Protein AF-A0A349DE44-F1 (afdb_monomer_lite)

Secondary structure (DSSP, 8-state):
---HHHHHHHHHHHHHHHT-HHHHHHHHHHHHHHHHHHHTT--TTTHHHHHHHHHHHHHHHHTT--HHHHHHHHHHHHHHHHHHHHH------------

Radius of gyration: 18.2 Å; chains: 1; bounding box: 58×36×35 Å

Structu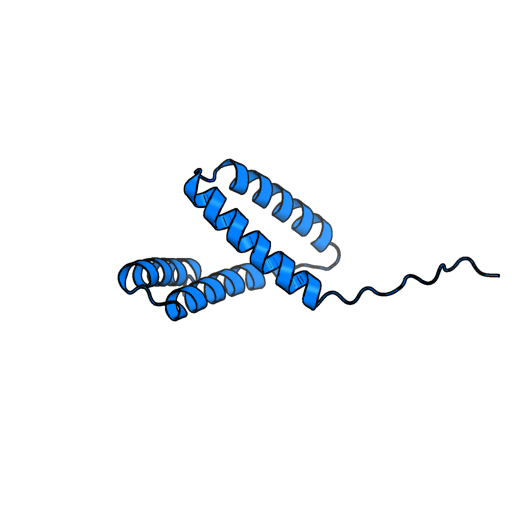re (mmCIF, N/CA/C/O backbone):
data_AF-A0A349DE44-F1
#
_entry.id   AF-A0A349DE44-F1
#
loop_
_atom_site.group_PDB
_atom_site.id
_atom_site.type_symbol
_atom_site.label_atom_id
_atom_site.label_alt_id
_atom_site.label_comp_id
_at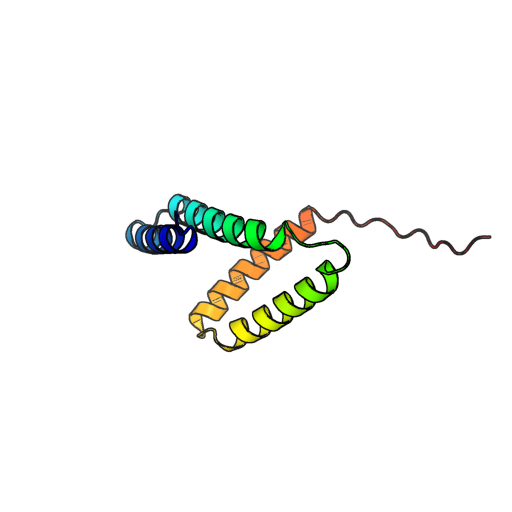om_site.label_asym_id
_atom_site.label_entity_id
_atom_site.label_seq_id
_atom_site.pdbx_PDB_ins_code
_atom_site.Cartn_x
_atom_site.Cartn_y
_atom_site.Cartn_z
_atom_site.occupancy
_atom_site.B_iso_or_equiv
_atom_site.auth_seq_id
_atom_site.auth_comp_id
_atom_site.auth_asym_id
_atom_site.auth_atom_id
_atom_site.pdbx_PDB_model_num
ATOM 1 N N . MET A 1 1 ? -18.856 -2.082 -14.309 1.00 46.00 1 MET A N 1
ATOM 2 C CA . MET A 1 1 ? -17.451 -2.160 -13.857 1.00 46.00 1 MET A CA 1
ATOM 3 C C . MET A 1 1 ? -17.468 -1.988 -12.356 1.00 46.00 1 MET A C 1
ATOM 5 O O . MET A 1 1 ? -17.786 -0.896 -11.904 1.00 46.00 1 MET A O 1
ATOM 9 N N . ASN A 1 2 ? -17.210 -3.053 -11.602 1.00 58.81 2 ASN A N 1
ATOM 10 C CA . ASN A 1 2 ? -17.049 -2.936 -10.157 1.00 58.81 2 ASN A CA 1
ATOM 11 C C . ASN A 1 2 ? -15.742 -2.198 -9.885 1.00 58.81 2 ASN A C 1
ATOM 13 O O . ASN A 1 2 ? -14.677 -2.637 -10.317 1.00 58.81 2 ASN A O 1
ATOM 17 N N . ASN A 1 3 ? -15.833 -1.039 -9.244 1.00 84.88 3 ASN A N 1
ATOM 18 C CA . ASN A 1 3 ? -14.663 -0.274 -8.853 1.00 84.88 3 ASN A CA 1
ATOM 19 C C . ASN A 1 3 ? -14.174 -0.826 -7.510 1.00 84.88 3 ASN A C 1
ATOM 21 O O . ASN A 1 3 ? -14.694 -0.437 -6.465 1.00 84.88 3 ASN A O 1
ATOM 25 N N . LEU A 1 4 ? -13.184 -1.725 -7.544 1.00 86.94 4 LEU A N 1
ATOM 26 C CA . LEU A 1 4 ? -12.632 -2.374 -6.347 1.00 86.94 4 LEU A CA 1
ATOM 27 C C . LEU A 1 4 ? -12.131 -1.365 -5.306 1.00 86.94 4 LEU A C 1
ATOM 29 O O . LEU A 1 4 ? -12.183 -1.649 -4.114 1.00 86.94 4 LEU A O 1
ATOM 33 N N . ILE A 1 5 ? -11.693 -0.177 -5.738 1.00 87.88 5 ILE A N 1
ATOM 34 C CA . ILE A 1 5 ? -11.283 0.904 -4.833 1.00 87.88 5 ILE A CA 1
ATOM 35 C C . ILE A 1 5 ? -12.489 1.521 -4.124 1.00 87.88 5 ILE A C 1
ATOM 37 O O . ILE A 1 5 ? -12.408 1.816 -2.936 1.00 87.88 5 ILE A O 1
ATOM 41 N N . SER A 1 6 ? -13.615 1.689 -4.821 1.00 89.88 6 SER A N 1
ATOM 42 C CA . SER A 1 6 ? -14.848 2.180 -4.194 1.00 89.88 6 SER A CA 1
ATOM 43 C C . SER A 1 6 ? -15.350 1.190 -3.146 1.00 89.88 6 SER A C 1
ATOM 45 O O . SER A 1 6 ? -15.587 1.583 -2.012 1.00 89.88 6 SER A O 1
ATOM 47 N N . GLU A 1 7 ? -15.414 -0.097 -3.496 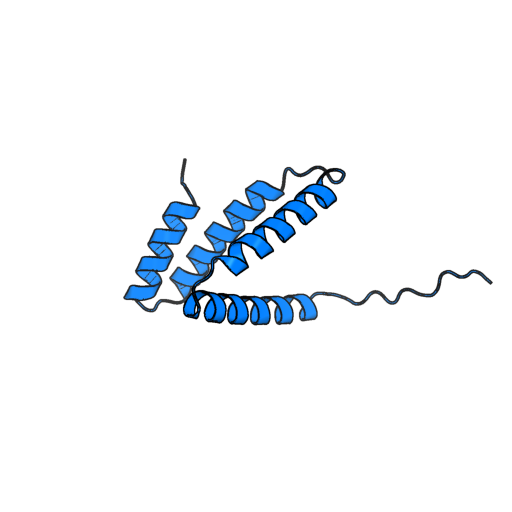1.00 92.00 7 GLU A N 1
ATOM 48 C CA . GLU A 1 7 ? -15.827 -1.154 -2.565 1.00 92.00 7 GLU A CA 1
ATOM 49 C C . GLU A 1 7 ? -14.892 -1.242 -1.348 1.00 92.00 7 GLU A C 1
ATOM 51 O O . GLU A 1 7 ? -15.346 -1.412 -0.220 1.00 92.00 7 GLU A O 1
ATOM 56 N N . ALA A 1 8 ? -13.580 -1.097 -1.554 1.00 91.19 8 ALA A N 1
ATOM 57 C CA . ALA A 1 8 ? -12.620 -1.076 -0.457 1.00 91.19 8 ALA A CA 1
ATOM 58 C C . ALA A 1 8 ? -12.824 0.126 0.477 1.00 91.19 8 ALA A C 1
ATOM 60 O O . ALA A 1 8 ? -12.707 -0.028 1.688 1.00 91.19 8 ALA A O 1
ATOM 61 N N . ASN A 1 9 ? -13.154 1.306 -0.054 1.00 90.81 9 ASN A N 1
ATOM 62 C CA . ASN A 1 9 ? -13.427 2.484 0.772 1.00 90.81 9 ASN A CA 1
ATOM 63 C C . ASN A 1 9 ? -14.672 2.292 1.642 1.00 90.81 9 ASN A C 1
ATOM 65 O O . ASN A 1 9 ? -14.635 2.630 2.826 1.00 90.81 9 ASN A O 1
ATOM 69 N N . ASP A 1 10 ? -15.733 1.708 1.085 1.00 93.12 10 ASP A N 1
ATOM 70 C CA . ASP A 1 10 ? -16.956 1.406 1.832 1.00 93.12 10 ASP A CA 1
ATOM 71 C C . ASP A 1 10 ? -16.666 0.412 2.971 1.00 93.12 10 ASP A C 1
ATOM 73 O O . ASP A 1 10 ? -17.074 0.625 4.115 1.00 93.12 10 ASP A O 1
ATOM 77 N N . LEU A 1 11 ? -15.867 -0.625 2.691 1.00 92.06 11 LEU A N 1
ATOM 78 C CA . LEU A 1 11 ? -15.416 -1.596 3.691 1.00 92.06 11 LEU A CA 1
ATOM 79 C C . LEU A 1 11 ? -14.527 -0.969 4.773 1.00 92.06 11 LEU A C 1
ATOM 81 O O . LEU A 1 11 ? -14.671 -1.314 5.943 1.00 92.06 11 LEU A O 1
ATOM 85 N N . LEU A 1 12 ? -13.634 -0.035 4.426 1.00 89.00 12 LEU A N 1
ATOM 86 C CA . LEU A 1 12 ? -12.806 0.682 5.406 1.00 89.00 12 LEU A CA 1
ATOM 87 C C . LEU A 1 12 ? -13.653 1.553 6.339 1.00 89.00 12 LEU A C 1
ATOM 89 O O . LEU A 1 12 ? -13.385 1.600 7.541 1.00 89.00 12 LEU A O 1
ATOM 93 N N . MET A 1 13 ? -14.681 2.224 5.809 1.00 89.88 13 MET A N 1
ATOM 94 C CA . MET A 1 13 ? -15.615 2.995 6.633 1.00 89.88 13 MET A CA 1
ATOM 95 C C . MET A 1 13 ? -16.394 2.080 7.582 1.00 89.88 13 MET A C 1
ATOM 97 O O . MET A 1 13 ? -16.445 2.351 8.782 1.00 89.88 13 MET A O 1
ATOM 101 N N . ALA A 1 14 ? -16.937 0.972 7.069 1.00 88.81 14 ALA A N 1
ATOM 102 C CA . ALA A 1 14 ? -17.656 -0.011 7.875 1.00 88.81 14 ALA A CA 1
ATOM 103 C C . ALA A 1 14 ? -16.757 -0.644 8.951 1.00 88.81 14 ALA A C 1
ATOM 105 O O . ALA A 1 14 ? -17.148 -0.720 10.113 1.00 88.81 14 ALA A O 1
ATOM 106 N N . ALA A 1 15 ? -15.512 -0.994 8.612 1.00 86.12 15 ALA A N 1
ATOM 107 C CA . ALA A 1 15 ? -14.532 -1.534 9.553 1.00 86.12 15 ALA A CA 1
ATOM 108 C C . ALA A 1 15 ? -14.246 -0.576 10.719 1.00 86.12 15 ALA A C 1
ATOM 110 O O . ALA A 1 15 ? -14.085 -1.025 11.852 1.00 86.12 15 ALA A O 1
ATOM 111 N N . GLY A 1 16 ? -14.202 0.738 10.466 1.00 81.31 16 GLY A N 1
ATOM 112 C CA . GLY A 1 16 ? -14.010 1.748 11.510 1.00 81.31 16 GLY A CA 1
ATOM 113 C C . GLY A 1 16 ? -15.208 1.891 12.454 1.00 81.31 16 GLY A C 1
ATOM 114 O O . GLY A 1 16 ? -15.018 2.118 13.647 1.00 81.31 16 GLY A O 1
ATOM 115 N N . ILE A 1 17 ? -16.428 1.731 11.934 1.00 87.25 17 ILE A N 1
ATOM 116 C CA . ILE A 1 17 ? -17.673 1.810 12.715 1.00 87.25 17 ILE A CA 1
ATOM 117 C C . ILE A 1 17 ? -17.871 0.536 13.543 1.00 87.25 17 ILE A C 1
ATOM 119 O O . ILE A 1 17 ? -18.141 0.605 14.740 1.00 87.25 17 ILE A O 1
ATOM 123 N N . GLU A 1 18 ? -17.720 -0.624 12.910 1.00 88.56 18 GLU A N 1
ATOM 124 C CA . GLU A 1 18 ? -17.987 -1.936 13.509 1.00 88.56 18 GLU A CA 1
ATOM 125 C C . GLU A 1 18 ? -16.791 -2.498 14.287 1.00 88.56 18 GLU A C 1
ATOM 127 O O . GLU A 1 18 ? -16.927 -3.502 14.981 1.00 88.56 18 GLU A O 1
ATOM 132 N N . GLN A 1 19 ? -15.613 -1.877 14.157 1.00 84.88 19 GLN A N 1
ATOM 133 C CA . GLN A 1 19 ? -14.335 -2.389 14.668 1.00 84.88 19 GLN A CA 1
ATOM 134 C C . GLN A 1 19 ? -14.051 -3.827 14.203 1.00 84.88 19 GLN A C 1
ATOM 136 O O . GLN A 1 19 ? -13.453 -4.626 14.923 1.00 84.88 19 GLN A O 1
ATOM 141 N N . ASN A 1 20 ? -14.490 -4.163 12.986 1.00 84.19 20 ASN A N 1
ATOM 142 C CA . ASN A 1 20 ? -14.423 -5.513 12.446 1.00 84.19 20 ASN A CA 1
ATOM 143 C C . ASN A 1 20 ? -13.135 -5.717 11.616 1.00 84.19 20 ASN A C 1
ATOM 145 O O . ASN A 1 20 ? -13.021 -5.177 10.509 1.00 84.19 20 ASN A O 1
ATOM 149 N N . PRO A 1 21 ? -12.165 -6.514 12.105 1.00 82.25 21 PRO A N 1
ATOM 150 C CA . PRO A 1 21 ? -10.893 -6.727 11.415 1.00 82.25 21 PRO A CA 1
ATOM 151 C C . PRO A 1 21 ? -11.029 -7.518 10.106 1.00 82.25 21 PRO A C 1
ATOM 153 O O . PRO A 1 21 ? -10.152 -7.424 9.247 1.00 82.25 21 PRO A O 1
ATOM 156 N N . GLU A 1 22 ? -12.110 -8.277 9.916 1.00 86.38 22 GLU A N 1
ATOM 157 C CA . GLU A 1 22 ? -12.346 -9.021 8.673 1.00 86.38 22 GLU A CA 1
ATOM 158 C C . GLU A 1 22 ? -12.714 -8.082 7.517 1.00 86.38 22 GLU A C 1
ATOM 160 O O . GLU A 1 22 ? -12.215 -8.256 6.406 1.00 86.38 22 GLU A O 1
ATOM 165 N N . LEU A 1 23 ? -13.479 -7.018 7.790 1.00 86.81 23 LEU A N 1
ATOM 166 C CA . LEU A 1 23 ? -13.781 -5.976 6.799 1.00 86.81 23 LEU A CA 1
ATOM 167 C C . LEU A 1 23 ? -12.517 -5.218 6.379 1.00 86.81 23 LEU A C 1
ATOM 169 O O . LEU A 1 23 ? -12.323 -4.925 5.199 1.00 86.81 23 LEU A O 1
ATOM 173 N N . LEU A 1 24 ? -11.614 -4.962 7.333 1.00 83.25 24 LEU A N 1
ATOM 174 C CA . LEU A 1 24 ? -10.303 -4.380 7.044 1.00 83.25 24 LEU A CA 1
ATOM 175 C C . LEU A 1 24 ? -9.490 -5.297 6.116 1.00 83.25 24 LEU A C 1
ATOM 177 O O . LEU A 1 24 ? -8.915 -4.831 5.132 1.00 83.25 24 LEU A O 1
ATOM 181 N N . ARG A 1 25 ? -9.459 -6.605 6.406 1.00 84.50 25 ARG A N 1
ATOM 182 C CA . ARG A 1 25 ? -8.756 -7.595 5.578 1.00 84.50 25 ARG A CA 1
ATOM 183 C C . ARG A 1 25 ? -9.327 -7.644 4.162 1.00 84.50 25 ARG A C 1
ATOM 185 O O . ARG A 1 25 ? -8.562 -7.672 3.200 1.00 84.50 25 ARG A O 1
ATOM 192 N N . GLU A 1 26 ? -10.648 -7.628 4.021 1.00 89.50 26 GLU A N 1
ATOM 193 C CA . GLU A 1 26 ? -11.298 -7.641 2.712 1.00 89.50 26 GLU A CA 1
ATOM 194 C C . GLU A 1 26 ? -11.000 -6.368 1.907 1.00 89.50 26 GLU A C 1
ATOM 196 O O . GLU A 1 26 ? -10.651 -6.455 0.726 1.00 89.50 26 GLU A O 1
ATOM 201 N N . ALA A 1 27 ? -11.049 -5.197 2.548 1.00 87.88 27 ALA A N 1
ATOM 202 C CA . ALA A 1 27 ? -10.689 -3.935 1.911 1.00 87.88 27 ALA A CA 1
ATOM 203 C C . ALA A 1 27 ? -9.245 -3.948 1.389 1.00 87.88 27 ALA A C 1
ATOM 205 O O . ALA A 1 27 ? -8.995 -3.598 0.232 1.00 87.88 27 ALA A O 1
ATOM 206 N N . VAL A 1 28 ? -8.298 -4.410 2.216 1.00 86.56 28 VAL A N 1
ATOM 207 C CA . VAL A 1 28 ? -6.887 -4.553 1.830 1.00 86.56 28 VAL A CA 1
ATOM 208 C C . VAL A 1 28 ? -6.751 -5.494 0.634 1.00 86.56 28 VAL A C 1
ATOM 210 O O . VAL A 1 28 ? -6.111 -5.128 -0.349 1.00 86.56 28 VAL A O 1
ATOM 213 N N . ASN A 1 29 ? -7.413 -6.654 0.655 1.00 86.06 29 ASN A N 1
ATOM 214 C CA . ASN A 1 29 ? -7.368 -7.614 -0.450 1.00 86.06 29 ASN A CA 1
ATOM 215 C C . ASN A 1 29 ? -7.883 -7.020 -1.769 1.00 86.06 29 ASN A C 1
ATOM 217 O O . ASN A 1 29 ? -7.278 -7.246 -2.819 1.00 86.06 29 ASN A O 1
ATOM 221 N N . LYS A 1 30 ? -8.967 -6.234 -1.739 1.00 88.56 30 LYS A N 1
ATOM 222 C CA . LYS A 1 30 ? -9.498 -5.564 -2.938 1.00 88.56 30 LYS A CA 1
ATOM 223 C C . LYS A 1 30 ? -8.518 -4.533 -3.500 1.00 88.56 30 LYS A C 1
ATOM 225 O O . LYS A 1 30 ? -8.287 -4.519 -4.710 1.00 88.56 30 LYS A O 1
ATOM 230 N N . ILE A 1 31 ? -7.894 -3.725 -2.639 1.00 87.81 31 ILE A N 1
ATOM 231 C CA . ILE A 1 31 ? -6.855 -2.762 -3.044 1.00 87.81 31 ILE A CA 1
ATOM 232 C C . ILE A 1 31 ? -5.657 -3.502 -3.650 1.00 87.81 31 ILE A C 1
ATOM 234 O O . ILE A 1 31 ? -5.213 -3.163 -4.748 1.00 87.81 31 ILE A O 1
ATOM 238 N N . SER A 1 32 ? -5.170 -4.553 -2.985 1.00 83.94 32 SER A N 1
ATOM 239 C CA . SER A 1 32 ? -4.061 -5.377 -3.473 1.00 83.94 32 SER A CA 1
ATOM 240 C C . SER A 1 32 ? -4.367 -6.022 -4.824 1.00 83.94 32 SER A C 1
ATOM 242 O O . SER A 1 32 ? -3.510 -6.015 -5.707 1.00 83.94 32 SER A O 1
ATOM 244 N N . MET A 1 33 ? -5.585 -6.530 -5.024 1.00 85.38 33 MET A N 1
ATOM 245 C CA . MET A 1 33 ? -6.012 -7.118 -6.294 1.00 85.38 33 MET A CA 1
ATOM 246 C C . MET A 1 33 ? -6.036 -6.080 -7.421 1.00 85.38 33 MET A C 1
ATOM 248 O O . MET A 1 33 ? -5.522 -6.355 -8.503 1.00 85.38 33 MET A O 1
ATOM 252 N N . GLN A 1 34 ? -6.556 -4.876 -7.167 1.00 85.56 34 GLN A N 1
ATOM 253 C CA . GLN A 1 34 ? -6.570 -3.796 -8.158 1.00 85.56 34 GLN A CA 1
ATOM 254 C C . GLN A 1 34 ? -5.147 -3.362 -8.551 1.00 85.56 34 GLN A C 1
ATOM 256 O O . GLN A 1 34 ? -4.866 -3.172 -9.735 1.00 85.56 34 GLN A O 1
ATOM 261 N N . ILE A 1 35 ? -4.238 -3.238 -7.576 1.00 83.62 35 ILE A N 1
ATOM 262 C CA . ILE A 1 35 ? -2.822 -2.931 -7.829 1.00 83.62 35 ILE A CA 1
ATOM 263 C C . ILE A 1 35 ? -2.180 -4.064 -8.636 1.00 83.62 35 ILE A C 1
ATOM 265 O O . ILE A 1 35 ? -1.543 -3.809 -9.653 1.00 83.62 35 ILE A O 1
ATOM 269 N N . SER A 1 36 ? -2.385 -5.320 -8.233 1.00 81.56 36 SER A N 1
ATOM 270 C CA . SER A 1 36 ? -1.835 -6.484 -8.932 1.00 81.56 36 SER A CA 1
ATOM 271 C C . SER A 1 36 ? -2.303 -6.550 -10.386 1.00 81.56 36 SER A C 1
ATOM 273 O O . SER A 1 36 ? -1.479 -6.718 -11.279 1.00 81.56 36 SER A O 1
ATOM 275 N N . GLN A 1 37 ? -3.591 -6.322 -10.652 1.00 83.44 37 GLN A N 1
ATOM 276 C CA . GLN A 1 37 ? -4.138 -6.279 -12.010 1.00 83.44 37 GLN A CA 1
ATOM 277 C C . GLN A 1 37 ? -3.526 -5.161 -12.862 1.00 83.44 37 GLN A C 1
ATOM 279 O O . GLN A 1 37 ? -3.317 -5.356 -14.057 1.00 83.44 37 GLN A O 1
ATOM 284 N N . ALA A 1 38 ? -3.200 -4.013 -12.263 1.00 79.88 38 ALA A N 1
ATOM 285 C CA . ALA A 1 38 ? -2.511 -2.931 -12.963 1.00 79.88 38 ALA A CA 1
ATOM 286 C C . ALA A 1 38 ? -1.041 -3.271 -13.289 1.00 79.88 38 ALA A C 1
ATOM 288 O O . ALA A 1 38 ? -0.505 -2.766 -14.274 1.00 79.88 38 ALA A O 1
ATOM 289 N N . LEU A 1 39 ? -0.396 -4.133 -12.492 1.00 76.25 39 LEU A N 1
ATOM 290 C CA . LEU A 1 39 ? 1.020 -4.505 -12.632 1.00 76.25 39 LEU A CA 1
ATOM 291 C C . LEU A 1 39 ? 1.264 -5.828 -13.380 1.00 76.25 39 LEU A C 1
ATOM 293 O O . LEU A 1 39 ? 2.339 -6.028 -13.934 1.00 76.25 39 LEU A O 1
ATOM 297 N N . MET A 1 40 ? 0.302 -6.747 -13.427 1.00 72.50 40 MET A N 1
ATOM 298 C CA . MET A 1 40 ? 0.458 -8.045 -14.095 1.00 72.50 40 MET A CA 1
ATOM 299 C C . MET A 1 40 ? 0.668 -8.009 -15.622 1.00 72.50 40 MET A C 1
ATOM 301 O O . MET A 1 40 ? 1.357 -8.902 -16.112 1.00 72.50 40 MET A O 1
ATOM 305 N N . PRO A 1 41 ? 0.158 -7.037 -16.410 1.00 68.69 41 PRO A N 1
ATOM 306 C CA . PRO A 1 41 ? 0.418 -7.012 -17.851 1.00 68.69 41 PRO A CA 1
ATOM 307 C C . PRO A 1 41 ? 1.798 -6.430 -18.212 1.00 68.69 41 PRO A C 1
ATOM 309 O O . PRO A 1 41 ? 2.065 -6.158 -19.384 1.00 68.69 41 PRO A O 1
ATOM 312 N N . LEU A 1 42 ? 2.676 -6.194 -17.231 1.00 71.75 42 LEU A N 1
ATOM 313 C CA . LEU A 1 42 ? 3.982 -5.593 -17.470 1.00 71.75 42 LEU A CA 1
ATOM 314 C C . LEU A 1 42 ? 4.931 -6.565 -18.178 1.00 71.75 42 LEU A C 1
ATOM 316 O O . LEU A 1 42 ? 5.135 -7.707 -17.771 1.00 71.75 42 LEU A O 1
ATOM 320 N N . ASN A 1 43 ? 5.541 -6.079 -19.254 1.00 75.56 43 ASN A N 1
ATOM 321 C CA . ASN A 1 43 ? 6.586 -6.786 -19.976 1.00 75.56 43 ASN A CA 1
ATOM 322 C C . ASN A 1 43 ? 7.863 -6.825 -19.107 1.00 75.56 43 ASN A C 1
ATOM 324 O O . ASN A 1 43 ? 8.243 -5.788 -18.565 1.00 75.56 43 ASN A O 1
ATOM 328 N N . PRO A 1 44 ? 8.602 -7.946 -19.019 1.00 82.38 44 PRO A N 1
ATOM 329 C CA . PRO A 1 44 ? 9.848 -8.008 -18.248 1.00 82.38 44 PRO A CA 1
ATOM 330 C C . PRO A 1 44 ? 10.852 -6.879 -18.547 1.00 82.38 44 PRO A C 1
ATOM 332 O O . PRO A 1 44 ? 11.566 -6.442 -17.650 1.00 82.38 44 PRO A O 1
ATOM 335 N N . MET A 1 45 ? 10.879 -6.355 -19.778 1.00 81.88 45 MET A N 1
ATOM 336 C CA . MET A 1 45 ? 11.739 -5.230 -20.161 1.00 81.88 45 MET A CA 1
ATOM 337 C C . MET A 1 45 ? 11.292 -3.878 -19.590 1.00 81.88 45 MET A C 1
ATOM 339 O O . MET A 1 45 ? 12.129 -3.001 -19.391 1.00 81.88 45 MET A O 1
ATOM 343 N N . ASN A 1 46 ? 9.995 -3.681 -19.329 1.00 82.38 46 ASN A N 1
ATOM 344 C CA . ASN A 1 46 ? 9.479 -2.438 -18.745 1.00 82.38 46 ASN A CA 1
ATOM 345 C C . ASN A 1 46 ? 9.357 -2.500 -17.213 1.00 82.38 46 ASN A C 1
ATOM 347 O O . ASN A 1 46 ? 9.244 -1.453 -16.574 1.00 82.38 46 ASN A O 1
ATOM 351 N N . LEU A 1 47 ? 9.457 -3.695 -16.622 1.00 80.50 47 LEU A N 1
ATOM 352 C CA . LEU A 1 47 ? 9.373 -3.905 -15.180 1.00 80.50 47 LEU A CA 1
ATOM 353 C C . LEU A 1 47 ? 10.354 -3.028 -14.373 1.00 80.50 47 LEU A C 1
ATOM 355 O O . LEU A 1 47 ? 9.898 -2.425 -13.398 1.00 80.50 47 LEU A O 1
ATOM 359 N N . PRO A 1 48 ? 11.643 -2.854 -14.753 1.00 84.88 48 PRO A N 1
ATOM 360 C CA . PRO A 1 48 ? 12.548 -1.969 -14.014 1.00 84.88 48 PRO A CA 1
ATOM 361 C C . PRO A 1 48 ? 12.086 -0.507 -14.017 1.00 84.88 48 PRO A C 1
ATOM 363 O O . PRO A 1 48 ? 12.110 0.152 -12.979 1.00 84.88 48 PRO A O 1
ATOM 366 N N . PHE A 1 49 ? 11.611 -0.012 -15.165 1.00 84.75 49 PHE A N 1
ATOM 367 C CA . PHE A 1 49 ? 11.107 1.356 -15.293 1.00 84.75 49 PHE A CA 1
ATOM 368 C C . PHE A 1 49 ? 9.849 1.566 -14.444 1.00 84.75 49 PHE A C 1
ATOM 370 O O . PHE A 1 49 ? 9.771 2.525 -13.681 1.00 84.75 49 PHE A O 1
ATOM 377 N N . VAL A 1 50 ? 8.889 0.642 -14.516 1.00 83.38 50 VAL A N 1
ATOM 378 C CA . VAL A 1 50 ? 7.654 0.726 -13.725 1.00 83.38 50 VAL A CA 1
ATOM 379 C C . VAL A 1 50 ? 7.945 0.635 -12.230 1.00 83.38 50 VAL A C 1
ATOM 381 O O . VAL A 1 50 ? 7.382 1.400 -11.452 1.00 83.38 50 VAL A O 1
ATOM 384 N N . THR A 1 51 ? 8.875 -0.231 -11.825 1.00 83.69 51 THR A N 1
ATOM 385 C CA . THR A 1 51 ? 9.325 -0.324 -10.429 1.00 83.69 51 THR A CA 1
ATOM 386 C C . THR A 1 51 ? 9.907 1.006 -9.947 1.00 83.69 51 THR A C 1
ATOM 388 O O . THR A 1 51 ? 9.524 1.483 -8.880 1.00 83.69 51 THR A O 1
ATOM 391 N N . ALA A 1 52 ? 10.773 1.646 -10.742 1.00 86.44 52 ALA A N 1
ATOM 392 C CA . ALA A 1 52 ? 11.328 2.955 -10.400 1.00 86.44 52 ALA A CA 1
ATOM 393 C C . ALA A 1 52 ? 10.229 4.021 -10.252 1.00 86.44 52 ALA A C 1
ATOM 395 O O . ALA A 1 52 ? 10.213 4.759 -9.270 1.00 86.44 52 ALA A O 1
ATOM 396 N N . VAL A 1 53 ? 9.265 4.048 -11.177 1.00 85.62 53 VAL A N 1
ATOM 397 C CA . VAL A 1 53 ? 8.122 4.970 -11.130 1.00 85.62 53 VAL A CA 1
ATOM 398 C C . VAL A 1 53 ? 7.284 4.763 -9.862 1.00 85.62 53 VAL A C 1
ATOM 400 O O . VAL A 1 53 ? 6.963 5.734 -9.180 1.00 85.62 53 VAL A O 1
ATOM 403 N N . LEU A 1 54 ? 6.963 3.518 -9.496 1.00 86.44 54 LEU A N 1
ATOM 404 C CA . LEU A 1 54 ? 6.197 3.209 -8.281 1.00 86.44 54 LEU A CA 1
ATOM 405 C C . LEU A 1 54 ? 6.932 3.620 -7.000 1.00 86.44 54 LEU A C 1
ATOM 407 O O . LEU A 1 54 ? 6.302 4.139 -6.077 1.00 86.44 54 LEU A O 1
ATOM 411 N N . LEU A 1 55 ? 8.253 3.423 -6.942 1.00 87.12 55 LEU A N 1
ATOM 412 C CA . LEU A 1 55 ? 9.070 3.879 -5.815 1.00 87.12 55 LEU A CA 1
ATOM 413 C C . LEU A 1 55 ? 9.031 5.405 -5.692 1.00 87.12 55 LEU A C 1
ATOM 415 O O . LEU A 1 55 ? 8.722 5.917 -4.618 1.00 87.12 55 LEU A O 1
ATOM 419 N N . SER A 1 56 ? 9.227 6.134 -6.793 1.00 87.06 56 SER A N 1
ATOM 420 C CA . SER A 1 56 ? 9.134 7.599 -6.792 1.00 87.06 56 SER A CA 1
ATOM 421 C C . SER A 1 56 ? 7.740 8.104 -6.401 1.00 87.06 56 SER A C 1
ATOM 423 O O . SER A 1 56 ? 7.619 9.085 -5.666 1.00 87.06 56 SER A O 1
ATOM 425 N N . TYR A 1 57 ? 6.670 7.430 -6.837 1.00 87.38 57 TYR A N 1
ATOM 426 C CA . TYR A 1 57 ? 5.314 7.758 -6.390 1.00 87.38 57 TYR A CA 1
AT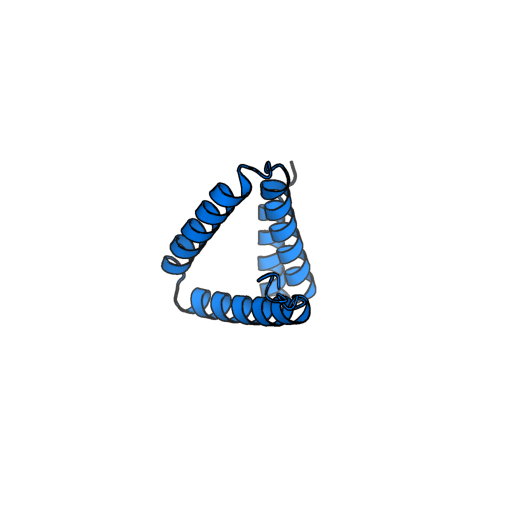OM 427 C C . TYR A 1 57 ? 5.113 7.487 -4.901 1.00 87.38 57 TYR A C 1
ATOM 429 O O . TYR A 1 57 ? 4.480 8.292 -4.223 1.00 87.38 57 TYR A O 1
ATOM 437 N N . THR A 1 58 ? 5.672 6.397 -4.376 1.00 87.19 58 THR A N 1
ATOM 438 C CA . THR A 1 58 ? 5.606 6.082 -2.943 1.00 87.19 58 THR A CA 1
ATOM 439 C C . THR A 1 58 ? 6.268 7.184 -2.118 1.00 87.19 58 THR A C 1
ATOM 441 O O . THR A 1 58 ? 5.658 7.681 -1.175 1.00 87.19 58 THR A O 1
ATOM 444 N N . GLU A 1 59 ? 7.457 7.644 -2.519 1.00 88.56 59 GLU A N 1
ATOM 445 C CA . GLU A 1 59 ? 8.150 8.764 -1.866 1.00 88.56 59 GLU A CA 1
ATOM 446 C C . GLU A 1 59 ? 7.335 10.066 -1.909 1.00 88.56 59 GLU A C 1
ATOM 448 O O . GLU A 1 59 ? 7.334 10.847 -0.954 1.00 88.56 59 GLU A O 1
ATOM 453 N N . LEU A 1 60 ? 6.637 10.327 -3.019 1.00 91.00 60 LEU A N 1
ATOM 454 C CA . LEU A 1 60 ? 5.776 11.499 -3.154 1.00 91.00 60 LEU A CA 1
ATOM 455 C C . LEU A 1 60 ? 4.547 11.411 -2.239 1.00 91.00 60 LEU A C 1
ATOM 457 O O . LEU A 1 60 ? 4.183 12.410 -1.619 1.00 91.00 60 LEU A O 1
ATOM 461 N N . LEU A 1 61 ? 3.911 10.240 -2.162 1.00 88.69 61 LEU A N 1
ATOM 462 C CA . LEU A 1 61 ? 2.746 10.004 -1.309 1.00 88.69 61 LEU A CA 1
ATOM 463 C C . LEU A 1 61 ? 3.118 10.087 0.171 1.00 88.69 61 LEU A C 1
ATOM 465 O O . LEU A 1 61 ? 2.398 10.718 0.939 1.00 88.69 61 LEU A O 1
ATOM 469 N N . GLU A 1 62 ? 4.266 9.528 0.558 1.00 89.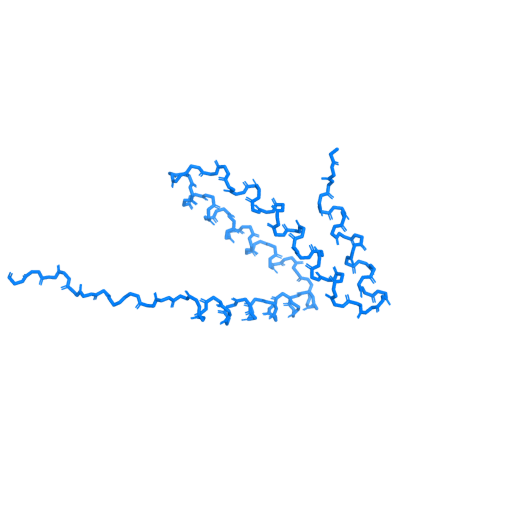88 62 GLU A N 1
ATOM 470 C CA . GLU A 1 62 ? 4.783 9.584 1.927 1.00 89.88 62 GLU A CA 1
ATOM 471 C C . GLU A 1 62 ? 4.919 11.032 2.421 1.00 89.88 62 GLU A C 1
ATOM 473 O O . GLU A 1 62 ? 4.483 11.354 3.526 1.00 89.88 62 GLU A O 1
ATOM 478 N N . LYS A 1 63 ? 5.418 11.938 1.569 1.00 90.44 63 LYS A N 1
ATOM 479 C CA . LYS A 1 63 ? 5.540 13.377 1.875 1.00 90.44 63 LYS A CA 1
ATOM 480 C C . LYS A 1 63 ? 4.199 14.090 2.078 1.00 90.44 63 LYS A C 1
ATOM 482 O O . LYS A 1 63 ? 4.180 15.175 2.654 1.00 90.44 63 LYS A O 1
ATOM 487 N N . GLN A 1 64 ? 3.097 13.526 1.586 1.00 92.38 64 GLN A N 1
ATOM 488 C CA . GLN A 1 64 ? 1.754 14.104 1.707 1.00 92.38 64 GLN A CA 1
ATOM 489 C C . GLN A 1 64 ? 0.983 13.570 2.920 1.00 92.38 64 GLN A C 1
ATOM 491 O O . GLN A 1 64 ? -0.089 14.089 3.240 1.00 92.38 64 GLN A O 1
ATOM 496 N N . LEU A 1 65 ? 1.502 12.544 3.602 1.00 91.38 65 LEU A N 1
ATOM 497 C CA . LEU A 1 65 ? 0.841 11.968 4.765 1.00 91.38 65 LEU A CA 1
ATOM 498 C C . LEU A 1 65 ? 0.820 12.964 5.925 1.00 91.38 65 LEU A C 1
ATOM 500 O O . LEU A 1 65 ? 1.835 13.545 6.310 1.00 91.38 65 LEU A O 1
ATOM 504 N N . LYS A 1 66 ? -0.351 13.112 6.547 1.00 93.88 66 LYS A N 1
ATOM 505 C CA . LYS A 1 66 ? -0.468 13.809 7.833 1.00 93.88 66 LYS A CA 1
ATOM 506 C C . LYS A 1 66 ? 0.234 12.997 8.932 1.00 93.88 66 LYS A C 1
ATOM 508 O O . LYS A 1 66 ? 0.331 11.776 8.798 1.00 93.88 66 LYS A O 1
ATOM 513 N N . PRO A 1 67 ? 0.639 13.611 10.060 1.00 90.88 67 PRO A N 1
ATOM 514 C CA . PRO A 1 67 ? 1.382 12.916 11.116 1.00 90.88 67 PRO A CA 1
ATOM 515 C C . PRO A 1 67 ? 0.768 11.586 11.584 1.00 90.88 67 PRO A C 1
ATOM 517 O O . PRO A 1 67 ? 1.484 10.598 11.734 1.00 90.88 67 PRO A O 1
ATOM 520 N N . ASP A 1 68 ? -0.552 11.516 11.768 1.00 85.94 68 ASP A N 1
ATOM 521 C CA . ASP A 1 68 ? -1.203 10.276 12.218 1.00 85.94 68 ASP A CA 1
ATOM 522 C C . ASP A 1 68 ? -1.333 9.225 11.107 1.00 85.94 68 ASP A C 1
ATOM 524 O O . ASP A 1 68 ? -1.227 8.028 11.370 1.00 85.94 68 ASP A O 1
ATOM 528 N N . GLN A 1 69 ? -1.460 9.658 9.851 1.00 87.50 69 GLN A N 1
ATOM 529 C CA . GLN A 1 69 ? -1.420 8.758 8.695 1.00 87.50 69 GLN A CA 1
ATOM 530 C C . GLN A 1 69 ? -0.009 8.194 8.491 1.00 87.50 69 GLN A C 1
ATOM 532 O O . GLN A 1 69 ? 0.138 7.019 8.169 1.00 87.50 69 GLN A O 1
ATOM 537 N N . TYR A 1 70 ? 1.026 9.001 8.741 1.00 89.25 70 TYR A N 1
ATOM 538 C CA . TYR A 1 70 ? 2.419 8.569 8.681 1.00 89.25 70 TYR A CA 1
ATOM 539 C C . TYR A 1 70 ? 2.732 7.500 9.737 1.00 89.25 70 TYR A C 1
ATOM 541 O O . TYR A 1 70 ? 3.366 6.497 9.420 1.00 89.25 70 TYR A O 1
ATOM 549 N N . LYS A 1 71 ? 2.238 7.654 10.976 1.00 88.56 71 LYS A N 1
ATOM 550 C CA . LYS A 1 71 ? 2.371 6.617 12.019 1.00 88.56 71 LYS A CA 1
ATOM 551 C C . LYS A 1 71 ? 1.740 5.291 11.586 1.00 88.56 71 LYS A C 1
ATOM 553 O O . LYS A 1 71 ? 2.367 4.245 11.735 1.00 88.56 71 LYS A O 1
ATOM 558 N N . ALA A 1 72 ? 0.523 5.341 11.037 1.00 84.69 72 ALA A N 1
ATOM 559 C CA . ALA A 1 72 ? -0.170 4.153 10.541 1.00 84.69 72 ALA A CA 1
ATOM 560 C C . ALA A 1 72 ? 0.587 3.501 9.370 1.00 84.69 72 ALA A C 1
ATOM 562 O O . ALA A 1 72 ? 0.838 2.298 9.397 1.00 84.69 72 ALA A O 1
ATOM 563 N N . PHE A 1 73 ? 1.026 4.301 8.394 1.00 87.25 73 PHE A N 1
ATOM 564 C CA . PHE A 1 73 ? 1.860 3.852 7.277 1.00 87.25 73 PHE A CA 1
ATOM 565 C C . PHE A 1 73 ? 3.143 3.164 7.755 1.00 87.25 73 PHE A C 1
ATOM 567 O O . PHE A 1 73 ? 3.453 2.057 7.317 1.00 87.25 73 PHE A O 1
ATOM 574 N N . PHE A 1 74 ? 3.872 3.785 8.684 1.00 86.12 74 PHE A N 1
ATOM 575 C CA . PHE A 1 74 ? 5.122 3.242 9.205 1.00 86.12 74 PHE A CA 1
ATOM 576 C C . PHE A 1 74 ? 4.910 1.900 9.920 1.00 86.12 74 PHE A C 1
ATOM 578 O O . PHE A 1 74 ? 5.657 0.953 9.677 1.00 86.12 74 PHE A O 1
ATOM 585 N N . ALA A 1 75 ? 3.861 1.784 10.740 1.00 84.75 75 ALA A N 1
ATOM 586 C CA . ALA A 1 75 ? 3.511 0.529 11.403 1.00 84.75 75 ALA A CA 1
ATOM 587 C C . ALA A 1 75 ? 3.172 -0.585 10.395 1.00 84.75 75 ALA A C 1
ATOM 589 O O . ALA A 1 75 ? 3.682 -1.698 10.514 1.00 84.75 75 ALA A O 1
ATOM 590 N N . MET A 1 76 ? 2.375 -0.280 9.365 1.00 82.44 76 MET A N 1
ATOM 591 C CA . MET A 1 76 ? 2.048 -1.237 8.299 1.00 82.44 76 MET A CA 1
ATOM 592 C C . MET A 1 76 ? 3.296 -1.680 7.529 1.00 82.44 76 MET A C 1
ATOM 594 O O . MET A 1 76 ? 3.475 -2.868 7.264 1.00 82.44 76 MET A O 1
ATOM 598 N N . ARG A 1 77 ? 4.194 -0.741 7.212 1.00 83.62 77 ARG A N 1
ATOM 599 C CA . ARG A 1 77 ? 5.450 -1.024 6.509 1.00 83.62 77 ARG A CA 1
ATOM 600 C C . ARG A 1 77 ? 6.367 -1.950 7.310 1.00 83.62 77 ARG A C 1
ATOM 602 O O . ARG A 1 77 ? 7.003 -2.814 6.712 1.00 83.62 77 ARG A O 1
ATOM 609 N N . LEU A 1 78 ? 6.434 -1.787 8.633 1.00 80.56 78 LEU A N 1
ATOM 610 C CA . LEU A 1 78 ? 7.203 -2.681 9.505 1.00 80.56 78 LEU A CA 1
ATOM 611 C C . LEU A 1 78 ? 6.655 -4.112 9.472 1.00 80.56 78 LEU A C 1
ATOM 613 O O . LEU A 1 78 ? 7.419 -5.037 9.222 1.00 80.56 78 LEU A O 1
ATOM 617 N N . ILE A 1 79 ? 5.337 -4.280 9.619 1.00 76.75 79 ILE A N 1
ATOM 618 C CA . ILE A 1 79 ? 4.680 -5.598 9.558 1.00 76.75 79 ILE A CA 1
ATOM 619 C C . ILE A 1 79 ? 4.983 -6.293 8.222 1.00 76.75 79 ILE A C 1
ATOM 621 O O . ILE A 1 79 ? 5.372 -7.457 8.189 1.00 76.75 79 ILE A O 1
ATOM 625 N N . MET A 1 80 ? 4.861 -5.559 7.113 1.00 73.25 80 MET A N 1
ATOM 626 C CA . MET A 1 80 ? 5.139 -6.093 5.777 1.00 73.25 80 MET A CA 1
ATOM 627 C C . MET A 1 80 ? 6.608 -6.487 5.581 1.00 73.25 80 MET A C 1
ATOM 629 O O . MET A 1 80 ? 6.895 -7.468 4.894 1.00 73.25 80 MET A O 1
ATOM 633 N N . LYS A 1 81 ? 7.545 -5.730 6.163 1.00 75.06 81 LYS A N 1
ATOM 634 C CA . LYS A 1 81 ? 8.977 -6.034 6.087 1.00 75.06 81 LYS A CA 1
ATOM 635 C C . LYS A 1 81 ? 9.312 -7.322 6.845 1.00 75.06 81 LYS A C 1
ATOM 637 O O . LYS A 1 81 ? 10.024 -8.163 6.301 1.00 75.06 81 LYS A O 1
ATOM 642 N N . ASP A 1 82 ? 8.762 -7.490 8.044 1.00 62.25 82 ASP A N 1
ATOM 643 C CA . ASP A 1 82 ? 8.978 -8.684 8.866 1.00 62.25 82 ASP A CA 1
ATOM 644 C C . ASP A 1 82 ? 8.449 -9.953 8.182 1.00 62.25 82 ASP A C 1
ATOM 646 O O . ASP A 1 82 ? 9.054 -11.020 8.292 1.00 62.25 82 ASP A O 1
ATOM 650 N N . ASP A 1 83 ? 7.347 -9.858 7.436 1.00 59.91 83 ASP A N 1
ATOM 651 C CA . ASP A 1 83 ? 6.844 -10.984 6.648 1.00 59.91 83 ASP A CA 1
ATOM 652 C C . ASP A 1 83 ? 7.687 -11.241 5.394 1.00 59.91 83 ASP A C 1
ATOM 654 O O . ASP A 1 83 ? 7.969 -12.396 5.079 1.00 59.91 83 ASP A O 1
ATOM 658 N N . ALA A 1 84 ? 8.178 -10.204 4.710 1.00 58.44 84 ALA A N 1
ATOM 659 C CA . ALA A 1 84 ? 9.065 -10.379 3.560 1.00 58.44 84 ALA A CA 1
ATOM 660 C C . ALA A 1 84 ? 10.387 -11.076 3.935 1.00 58.44 84 ALA A C 1
ATOM 662 O O . ALA A 1 84 ? 10.854 -11.944 3.192 1.00 58.44 84 ALA A O 1
ATOM 663 N N . GLU A 1 85 ? 10.968 -10.749 5.094 1.00 58.75 85 GLU A N 1
ATOM 664 C CA . GLU A 1 85 ? 12.194 -11.381 5.605 1.00 58.75 85 GLU A CA 1
ATOM 665 C C . GLU A 1 85 ? 12.001 -12.868 5.953 1.00 58.75 85 GLU A C 1
ATOM 667 O O . GLU A 1 85 ? 12.922 -13.662 5.769 1.00 58.75 85 GLU A O 1
ATOM 672 N N . LYS A 1 86 ? 10.796 -13.288 6.371 1.00 55.00 86 LYS A N 1
ATOM 673 C CA . LYS A 1 86 ? 10.482 -14.710 6.624 1.00 55.00 86 LYS A CA 1
ATOM 674 C C . LYS A 1 86 ? 10.440 -15.559 5.351 1.00 55.00 86 LYS A C 1
ATOM 676 O O . LYS A 1 86 ? 10.669 -16.763 5.425 1.00 55.00 86 LYS A O 1
ATOM 681 N N . TYR A 1 87 ? 10.148 -14.953 4.198 1.00 43.94 87 TYR A N 1
ATOM 682 C CA . TYR A 1 87 ? 9.992 -15.661 2.920 1.00 43.94 87 TYR A CA 1
ATOM 683 C C . TYR A 1 87 ? 11.125 -15.402 1.918 1.00 43.94 87 TYR A C 1
ATOM 685 O O . TYR A 1 87 ? 11.159 -16.027 0.857 1.00 43.94 87 TYR A O 1
ATOM 693 N N . THR A 1 88 ? 12.084 -14.528 2.234 1.00 43.84 88 THR A N 1
ATOM 694 C CA . THR A 1 88 ? 13.282 -14.342 1.405 1.00 43.84 88 THR A CA 1
ATOM 695 C C . THR A 1 88 ? 14.357 -15.357 1.788 1.00 43.84 88 THR A C 1
ATOM 697 O O . THR A 1 88 ? 15.110 -15.184 2.744 1.00 43.84 88 THR A O 1
ATOM 700 N N . PHE A 1 89 ? 14.471 -16.433 1.003 1.00 48.78 89 PHE A N 1
ATOM 701 C CA . PHE A 1 89 ? 15.642 -17.307 1.060 1.00 48.78 89 PHE A CA 1
ATOM 702 C C . PHE A 1 89 ? 16.886 -16.517 0.639 1.00 48.78 89 PHE A C 1
ATOM 704 O O . PHE A 1 89 ? 16.985 -16.043 -0.495 1.00 48.78 89 PHE A O 1
ATOM 711 N N . LYS A 1 90 ? 17.867 -16.401 1.540 1.00 49.59 90 LYS A N 1
ATOM 712 C CA . LYS A 1 90 ? 19.209 -15.940 1.176 1.00 49.59 90 LYS A CA 1
ATOM 713 C C . LYS A 1 90 ? 19.868 -17.040 0.353 1.00 49.59 90 LYS A C 1
ATOM 715 O O . LYS A 1 90 ? 20.329 -18.028 0.916 1.00 49.59 90 LYS A O 1
ATOM 720 N N . VAL A 1 91 ? 19.904 -16.883 -0.967 1.00 51.41 91 VAL A N 1
ATOM 721 C CA . VAL A 1 91 ? 20.768 -17.712 -1.811 1.00 51.41 91 VAL A CA 1
ATOM 722 C C . VAL A 1 91 ? 22.208 -17.301 -1.497 1.00 51.41 91 VAL A C 1
ATOM 724 O O . VAL A 1 91 ? 22.552 -16.136 -1.722 1.00 51.41 91 VAL A O 1
ATOM 727 N N . PRO A 1 92 ? 23.052 -18.187 -0.937 1.00 47.41 92 PRO A N 1
ATOM 728 C CA . PRO A 1 92 ? 24.468 -17.891 -0.826 1.00 47.41 92 PRO A CA 1
ATOM 729 C C . PRO A 1 92 ? 25.010 -17.738 -2.246 1.00 47.41 92 PRO A C 1
ATOM 731 O O . PRO A 1 92 ? 24.937 -18.665 -3.051 1.00 47.41 92 PRO A O 1
ATOM 734 N N . ILE A 1 93 ? 25.517 -16.551 -2.569 1.00 53.88 93 ILE A N 1
ATOM 735 C CA . ILE A 1 93 ? 26.296 -16.360 -3.787 1.00 53.88 93 ILE A CA 1
ATOM 736 C C . ILE A 1 93 ? 27.641 -17.015 -3.500 1.00 53.88 93 ILE A C 1
ATOM 738 O O . ILE A 1 93 ? 28.497 -16.422 -2.845 1.00 53.88 93 ILE A O 1
ATOM 742 N N . THR A 1 94 ? 27.804 -18.268 -3.912 1.00 53.09 94 THR A N 1
ATOM 743 C CA . THR A 1 94 ? 29.130 -18.875 -3.993 1.00 53.09 94 THR A CA 1
ATOM 744 C C . THR A 1 94 ? 29.926 -18.032 -4.982 1.00 53.09 94 THR A C 1
ATOM 746 O O . THR A 1 94 ? 29.474 -17.817 -6.107 1.00 53.09 94 THR A O 1
ATOM 749 N N . ASP A 1 95 ? 31.053 -17.485 -4.532 1.00 53.88 95 ASP A N 1
ATOM 750 C CA . ASP A 1 95 ? 31.949 -16.657 -5.335 1.00 53.88 95 ASP A CA 1
ATOM 751 C C . ASP A 1 95 ? 32.320 -17.425 -6.611 1.00 53.88 95 ASP A C 1
ATOM 753 O O . ASP A 1 95 ? 33.052 -18.411 -6.566 1.00 53.88 95 ASP A O 1
ATOM 757 N N . ILE A 1 96 ? 31.761 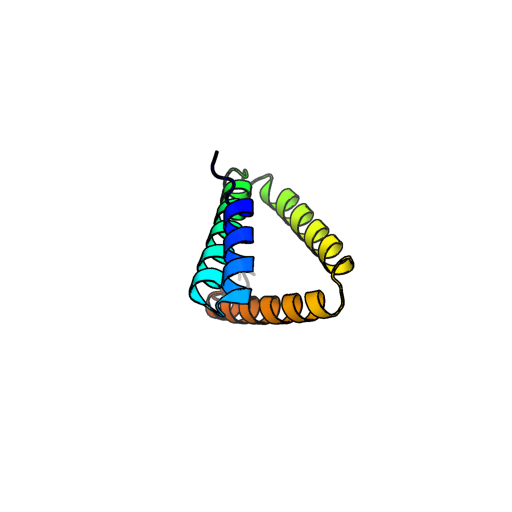-17.019 -7.754 1.00 60.03 96 ILE A N 1
ATOM 758 C CA . ILE A 1 96 ? 32.066 -17.602 -9.066 1.00 60.03 96 ILE A CA 1
ATOM 759 C C . ILE A 1 96 ? 33.345 -16.945 -9.597 1.00 60.03 96 ILE A C 1
ATOM 761 O O . ILE A 1 96 ? 33.387 -16.375 -10.685 1.00 60.03 96 ILE A O 1
ATOM 765 N N . ARG A 1 97 ? 34.406 -16.970 -8.794 1.00 50.91 97 ARG A N 1
ATOM 766 C CA . ARG A 1 97 ? 35.769 -16.768 -9.276 1.00 50.91 97 ARG A CA 1
ATOM 767 C C . ARG A 1 97 ? 36.341 -18.160 -9.452 1.00 50.91 97 ARG A C 1
ATOM 769 O O . ARG A 1 97 ? 36.719 -18.798 -8.478 1.00 50.91 97 ARG A O 1
ATOM 776 N N . GLY A 1 98 ? 36.274 -18.639 -10.692 1.00 51.53 98 GLY A N 1
ATOM 777 C CA . GLY A 1 98 ? 36.826 -19.928 -11.082 1.00 51.53 98 GLY A CA 1
ATOM 778 C C . GLY A 1 98 ? 38.293 -20.039 -10.678 1.00 51.53 98 GLY A C 1
ATOM 779 O O . GLY A 1 98 ? 39.083 -19.140 -10.975 1.00 51.53 98 GLY A O 1
ATOM 780 N N . GLU A 1 99 ? 38.605 -21.129 -9.984 1.00 41.53 99 GLU A N 1
ATOM 781 C CA . GLU A 1 99 ? 39.931 -21.748 -10.020 1.00 41.53 99 GLU A CA 1
ATOM 782 C C . GLU A 1 99 ? 40.172 -22.392 -11.392 1.00 41.53 99 GLU A C 1
ATOM 784 O O . GLU A 1 99 ? 39.193 -22.913 -11.986 1.00 41.53 99 GLU A O 1
#

Sequence (99 aa):
MNNLISEANDLLMAAGIEQNPELLREAVNKISMQISQALMPLNPMNLPFVTAVLLSYTELLEKQLKPDQYKAFFAMRLIMKDDAEKYTFKVPITDIRGE

pLDDT: mean 78.68, std 14.19, range [41.53, 93.88]

Foldseek 3Di:
DPPLQVQLVVLVVVCVVVVDVVSPVSSVVSVVVVVCVVVVVDDPVCVVVVVVVVVVVVVVVLVVDDPVRNVVVVVVVVVVVVVVVVPDDDDPPPPPPDD